Protein AF-A0A7S0AE35-F1 (afdb_monomer_lite)

Sequence (133 aa):
QIFFFRDITELLQQNEAQWRRWSDDNEPESCPVPDYEERIIMERTMGPFIRLALVRVLREDRTGIACAQFIDSQLGPRFTAPVTDTILDIYAESAARKPVLYLLSAGTDPTSMIDELAKKRKKFPTDKVSMGE

Foldseek 3Di:
DPPLCVCVVVQCVVPVVVQVVLLPDPCSLPDQHPPCNVVLVVPPPCSLVVSLVVCCVSPVVCNVVSVQVSCCVPVNNVVNDDDDDAPVNVVVPDDPPRDDDDDDDPPDDCVVVNCVVCVVVVNPDDDDDDPDD

Organism: NCBI:txid73915

Structure (mmCIF, N/CA/C/O backbone):
data_AF-A0A7S0AE35-F1
#
_entry.id   AF-A0A7S0AE35-F1
#
loop_
_atom_site.group_PDB
_atom_site.id
_atom_site.type_symbol
_atom_site.label_atom_id
_atom_site.label_alt_id
_atom_site.label_comp_id
_atom_site.label_asym_id
_atom_site.label_entity_id
_atom_site.label_seq_id
_atom_site.pdbx_PDB_ins_code
_atom_site.Cartn_x
_atom_site.Cartn_y
_atom_site.Cartn_z
_atom_site.occupancy
_atom_site.B_iso_or_equiv
_atom_site.auth_seq_id
_atom_site.auth_comp_id
_atom_site.auth_asym_id
_atom_site.auth_atom_id
_atom_site.pdbx_PDB_model_num
ATOM 1 N N . GLN A 1 1 ? -28.966 -1.677 6.210 1.00 51.56 1 GLN A N 1
ATOM 2 C CA . GLN A 1 1 ? -28.180 -1.176 7.359 1.00 51.56 1 GLN A CA 1
ATOM 3 C C . GLN A 1 1 ? -27.216 -2.286 7.753 1.00 51.56 1 GLN A C 1
ATOM 5 O O . GLN A 1 1 ? -27.663 -3.421 7.856 1.00 51.56 1 GLN A O 1
ATOM 10 N N . ILE A 1 2 ? -25.914 -2.016 7.868 1.00 68.69 2 ILE A N 1
ATOM 11 C CA . ILE A 1 2 ? -24.946 -3.043 8.280 1.00 68.69 2 ILE A CA 1
ATOM 12 C C . ILE A 1 2 ? -25.151 -3.268 9.782 1.00 68.69 2 ILE A C 1
ATOM 14 O O . ILE A 1 2 ? -24.837 -2.385 10.575 1.00 68.69 2 ILE A O 1
ATOM 18 N N . PHE A 1 3 ? -25.707 -4.421 10.171 1.00 84.00 3 PHE A N 1
ATOM 19 C CA . PHE A 1 3 ? -26.030 -4.727 11.575 1.00 84.00 3 PHE A CA 1
ATOM 20 C C . PHE A 1 3 ? -24.821 -4.649 12.510 1.00 84.00 3 PHE A C 1
ATOM 22 O O . PHE A 1 3 ? -24.993 -4.397 13.698 1.00 84.00 3 PHE A O 1
ATOM 29 N N . PHE A 1 4 ? -23.617 -4.824 11.964 1.00 89.56 4 PHE A N 1
ATOM 30 C CA . PHE A 1 4 ? -22.361 -4.780 12.700 1.00 89.56 4 PHE A CA 1
ATOM 31 C C . PHE A 1 4 ? -22.133 -3.455 13.449 1.00 89.56 4 PHE A C 1
ATOM 33 O O . PHE A 1 4 ? -21.631 -3.485 14.563 1.00 89.56 4 PHE A O 1
ATOM 40 N N . PHE A 1 5 ? -22.539 -2.314 12.875 1.00 91.62 5 PHE A N 1
ATOM 41 C CA . PHE A 1 5 ? -22.332 -0.979 13.462 1.00 91.62 5 PHE A CA 1
ATOM 42 C C . PHE A 1 5 ? -23.586 -0.399 14.130 1.00 91.62 5 PHE A C 1
ATOM 44 O O . PHE A 1 5 ? -23.669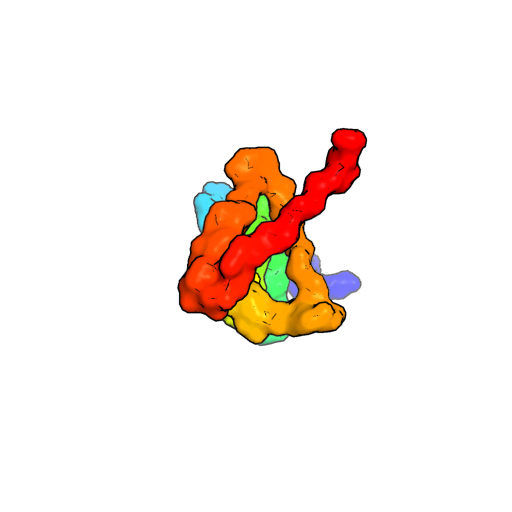 0.810 14.341 1.00 91.62 5 PHE A O 1
ATOM 51 N N . ARG A 1 6 ? -24.609 -1.219 14.407 1.00 92.75 6 ARG A N 1
ATOM 52 C CA . ARG A 1 6 ? -25.925 -0.725 14.861 1.00 92.75 6 ARG A CA 1
ATOM 53 C C . ARG A 1 6 ? -25.865 0.119 16.138 1.00 92.75 6 ARG A C 1
ATOM 55 O O . ARG A 1 6 ? -26.715 0.978 16.319 1.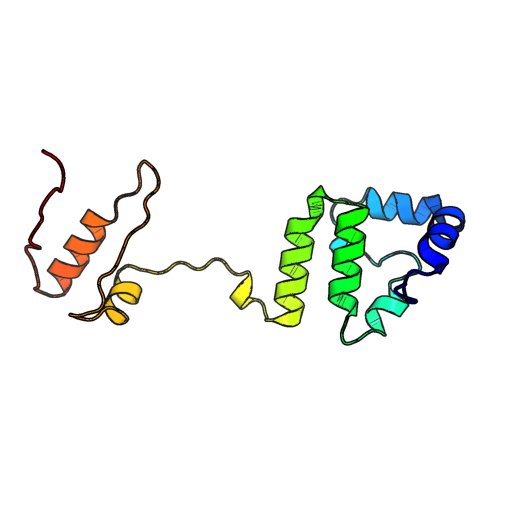00 92.75 6 ARG A O 1
ATOM 62 N N . ASP A 1 7 ? -24.896 -0.162 16.998 1.00 94.19 7 ASP A N 1
ATOM 63 C CA . ASP A 1 7 ? -24.706 0.396 18.335 1.00 94.19 7 ASP A CA 1
ATOM 64 C C . ASP A 1 7 ? -23.480 1.323 18.405 1.00 94.19 7 ASP A C 1
ATOM 66 O O . ASP A 1 7 ? -23.118 1.787 19.480 1.00 94.19 7 ASP A O 1
ATOM 70 N N . ILE A 1 8 ? -22.830 1.636 17.272 1.00 94.12 8 ILE A N 1
ATOM 71 C CA . ILE A 1 8 ? -21.582 2.421 17.269 1.00 94.12 8 ILE A CA 1
ATOM 72 C C . ILE A 1 8 ? -21.749 3.800 17.915 1.00 94.12 8 ILE A C 1
ATOM 74 O O . ILE A 1 8 ? -20.885 4.236 18.667 1.00 94.12 8 ILE A O 1
ATOM 78 N N . THR A 1 9 ? -22.871 4.476 17.666 1.00 94.19 9 THR A N 1
ATOM 79 C CA . THR A 1 9 ? -23.143 5.803 18.232 1.00 94.19 9 THR A CA 1
ATOM 80 C C . THR A 1 9 ? -23.351 5.747 19.741 1.00 94.19 9 THR A C 1
ATOM 82 O O . THR A 1 9 ? -22.937 6.661 20.444 1.00 94.19 9 THR A O 1
ATOM 85 N N . GLU A 1 10 ? -23.974 4.677 20.238 1.00 96.56 10 GLU A N 1
ATOM 86 C CA . GLU A 1 10 ? -24.217 4.462 21.668 1.00 96.56 10 GLU A CA 1
ATOM 87 C C . GLU A 1 10 ? -22.900 4.142 22.387 1.00 96.56 10 GLU A C 1
ATOM 89 O O . GLU A 1 10 ? -22.604 4.740 23.418 1.00 96.56 10 GLU A O 1
ATOM 94 N N . LEU A 1 11 ? -22.071 3.269 21.804 1.00 95.19 11 LEU A N 1
ATOM 95 C CA . LEU A 1 11 ? -20.757 2.900 22.340 1.00 95.19 11 LEU A CA 1
ATOM 96 C C . LEU A 1 11 ? -19.790 4.094 22.370 1.00 95.19 11 LEU A C 1
ATOM 98 O O . LEU A 1 11 ? -19.130 4.323 23.382 1.00 95.19 11 LEU A O 1
ATOM 102 N N . LEU A 1 12 ? -19.773 4.913 21.310 1.00 95.56 12 LEU A N 1
ATOM 103 C CA . LEU A 1 12 ? -18.990 6.154 21.262 1.00 95.56 12 LEU A CA 1
ATOM 104 C C . LEU A 1 12 ? -19.376 7.128 22.383 1.00 95.56 12 LEU A C 1
ATOM 106 O O . LEU A 1 12 ? -18.502 7.754 22.975 1.00 95.56 12 LEU A O 1
ATOM 110 N N . GLN A 1 13 ? -20.672 7.252 22.685 1.00 95.88 13 GLN A N 1
ATOM 111 C CA . GLN A 1 13 ? -21.161 8.122 23.759 1.00 95.88 13 GLN A CA 1
ATOM 112 C C . GLN A 1 13 ? -20.845 7.562 25.151 1.00 95.88 13 GLN A C 1
ATOM 114 O O . GLN A 1 13 ? -20.472 8.317 26.044 1.00 95.88 13 GLN A O 1
ATOM 119 N N . GLN A 1 14 ? -20.992 6.250 25.350 1.00 97.38 14 GLN A N 1
ATOM 120 C CA . GLN A 1 14 ? -20.746 5.608 26.646 1.00 97.38 14 GLN A CA 1
ATOM 121 C C . GLN A 1 14 ? -19.257 5.583 27.011 1.00 97.38 14 GLN A C 1
ATOM 123 O O . GLN A 1 14 ? -18.908 5.826 28.166 1.00 97.38 14 GLN A O 1
ATOM 128 N N . ASN A 1 15 ? -18.383 5.335 26.031 1.00 96.75 15 ASN A N 1
ATOM 129 C CA . ASN A 1 15 ? -16.944 5.155 26.228 1.00 96.75 15 ASN A CA 1
ATOM 130 C C . ASN A 1 15 ? -16.109 6.255 25.553 1.00 96.75 15 ASN A C 1
ATOM 132 O O . ASN A 1 15 ? -14.995 5.997 25.088 1.00 96.75 15 ASN A O 1
ATOM 136 N N . GLU A 1 16 ? -16.615 7.493 25.527 1.00 96.94 16 GLU A N 1
ATOM 137 C CA . GLU A 1 16 ? -16.018 8.632 24.806 1.00 96.94 16 GLU A CA 1
ATOM 138 C C . GLU A 1 16 ? -14.514 8.789 25.072 1.00 96.94 16 GLU A C 1
ATOM 140 O O . GLU A 1 16 ? -13.724 8.951 24.145 1.00 96.94 16 GLU A O 1
ATOM 145 N N . ALA A 1 17 ? -14.086 8.676 26.334 1.00 97.69 17 ALA A N 1
ATOM 146 C CA . ALA A 1 17 ? -12.682 8.833 26.709 1.00 97.69 17 ALA A CA 1
ATOM 147 C C . ALA A 1 17 ? -11.758 7.785 26.057 1.00 97.69 17 ALA A C 1
ATOM 149 O O . ALA A 1 17 ? -10.625 8.108 25.696 1.00 97.69 17 ALA A O 1
ATOM 150 N N . GLN A 1 18 ? -12.222 6.541 25.892 1.00 97.75 18 GLN A N 1
ATOM 151 C CA . GLN A 1 18 ? -11.437 5.478 25.256 1.00 97.75 18 GLN A CA 1
ATOM 152 C C . GLN A 1 18 ? -11.364 5.679 23.745 1.00 97.75 18 GLN A C 1
ATOM 154 O O . GLN A 1 18 ? -10.282 5.590 23.167 1.00 97.75 18 GLN A O 1
ATOM 159 N N . TRP A 1 19 ? -12.496 6.005 23.121 1.00 97.62 19 TRP A N 1
ATOM 160 C CA . TRP A 1 19 ? -12.570 6.294 21.691 1.00 97.62 19 TRP A CA 1
ATOM 161 C C . TRP A 1 19 ? -11.752 7.513 21.298 1.00 97.62 19 TRP A C 1
ATOM 163 O O . TRP A 1 19 ? -11.041 7.461 20.300 1.00 97.62 19 TRP A O 1
ATOM 173 N N . ARG A 1 20 ? -11.785 8.569 22.114 1.00 97.00 20 ARG A N 1
ATOM 174 C CA . ARG A 1 20 ? -10.962 9.759 21.915 1.00 97.00 20 ARG A CA 1
ATOM 175 C C . ARG A 1 20 ? -9.480 9.451 22.062 1.00 97.00 20 ARG A C 1
ATOM 177 O O . ARG A 1 20 ? -8.683 9.868 21.236 1.00 97.00 20 ARG A O 1
ATOM 184 N N . ARG A 1 21 ? -9.102 8.673 23.081 1.00 97.94 21 ARG A N 1
ATOM 185 C CA . ARG A 1 21 ? -7.714 8.224 23.237 1.00 97.94 21 ARG A CA 1
ATOM 186 C C . ARG A 1 21 ? -7.248 7.416 22.029 1.00 97.94 21 ARG A C 1
ATOM 188 O O . ARG A 1 21 ? -6.123 7.608 21.595 1.00 97.94 21 ARG A O 1
ATOM 195 N N . TRP A 1 22 ? -8.092 6.524 21.515 1.00 98.06 22 TRP A N 1
ATOM 196 C CA . TRP A 1 22 ? -7.780 5.759 20.314 1.00 98.06 22 TRP A CA 1
ATOM 197 C C . TRP A 1 22 ? -7.658 6.682 19.097 1.00 98.06 22 TRP A C 1
ATOM 199 O O . TRP A 1 22 ? -6.639 6.640 18.429 1.00 98.06 22 TRP A O 1
ATOM 209 N N . SER A 1 23 ? -8.615 7.581 18.844 1.00 96.19 23 SER A N 1
ATOM 210 C CA . SER A 1 23 ? -8.548 8.503 17.697 1.00 96.19 23 SER A CA 1
ATOM 211 C C . SER A 1 23 ? -7.388 9.495 17.771 1.00 96.19 23 SER A C 1
ATOM 213 O O . SER A 1 23 ? -6.923 9.961 16.736 1.00 96.19 23 SER A O 1
ATOM 215 N N . ASP A 1 24 ? -6.940 9.849 18.974 1.00 96.75 24 ASP A N 1
ATOM 216 C CA . ASP A 1 24 ? -5.821 10.766 19.200 1.00 96.75 24 ASP A CA 1
ATOM 217 C C . ASP A 1 24 ? -4.461 10.043 19.229 1.00 96.75 24 ASP A C 1
ATOM 219 O O . ASP A 1 24 ? -3.426 10.706 19.318 1.00 96.75 24 ASP A O 1
ATOM 223 N N . ASP A 1 25 ? -4.439 8.707 19.146 1.00 98.06 25 ASP A N 1
ATOM 224 C CA . ASP A 1 25 ? -3.199 7.938 19.048 1.00 98.06 25 ASP A CA 1
ATOM 225 C C . ASP A 1 25 ? -2.458 8.255 17.734 1.00 98.06 25 ASP A C 1
ATOM 227 O O . ASP A 1 25 ? -3.046 8.684 16.736 1.00 98.06 25 ASP A O 1
ATOM 231 N N . ASN A 1 26 ? -1.142 8.048 17.728 1.00 97.25 26 ASN A N 1
ATOM 232 C CA . ASN A 1 26 ? -0.320 8.253 16.538 1.00 97.25 26 ASN A CA 1
ATOM 233 C C . ASN A 1 26 ? -0.496 7.122 15.515 1.00 97.25 26 ASN A C 1
ATOM 235 O O . ASN A 1 26 ? -0.307 7.355 14.320 1.00 97.25 26 ASN A O 1
ATOM 239 N N . GLU A 1 27 ? -0.828 5.910 15.975 1.00 97.31 27 GLU A N 1
ATOM 240 C CA . GLU A 1 27 ? -0.956 4.702 15.149 1.00 97.31 27 GLU A CA 1
ATOM 241 C C . GLU A 1 27 ? -2.243 3.907 15.467 1.00 97.31 27 GLU A C 1
ATOM 243 O O . GLU A 1 27 ? -2.187 2.698 15.725 1.00 97.31 27 GLU A O 1
ATOM 248 N N . PRO A 1 28 ? -3.431 4.544 15.437 1.00 97.25 28 PRO A N 1
ATOM 249 C CA . PRO A 1 28 ? -4.693 3.926 15.847 1.00 97.25 28 PRO A CA 1
ATOM 250 C C . PRO A 1 28 ? -5.058 2.684 15.042 1.00 97.25 28 PRO A C 1
ATOM 252 O O . PRO A 1 28 ? -5.690 1.767 15.567 1.00 97.25 28 PRO A O 1
ATOM 255 N N . GLU A 1 29 ? -4.643 2.616 13.775 1.00 96.50 29 GLU A N 1
ATOM 256 C CA . GLU A 1 29 ? -4.854 1.444 12.927 1.00 96.50 29 GLU A CA 1
ATOM 257 C C . GLU A 1 29 ? -4.218 0.168 13.505 1.00 96.50 29 GLU A C 1
ATOM 259 O O . GLU A 1 29 ? -4.759 -0.927 13.322 1.00 96.50 29 GLU A O 1
ATOM 264 N N . SER A 1 30 ? -3.139 0.331 14.277 1.00 96.12 30 SER A N 1
ATOM 265 C CA . SER A 1 30 ? -2.391 -0.738 14.945 1.00 96.12 30 SER A CA 1
ATOM 266 C C . SER A 1 30 ? -2.838 -0.968 16.395 1.00 96.12 30 SER A C 1
ATOM 268 O O . SER A 1 30 ? -2.413 -1.936 17.028 1.00 96.12 30 SER A O 1
ATOM 270 N N . CYS A 1 31 ? -3.704 -0.110 16.937 1.00 97.06 31 CYS A N 1
ATOM 271 C CA . CYS A 1 31 ? -4.254 -0.254 18.279 1.00 97.06 31 CYS A CA 1
ATOM 272 C C . CYS A 1 31 ? -5.541 -1.101 18.278 1.00 97.06 31 CYS A C 1
ATOM 274 O O . CYS A 1 31 ? -6.296 -1.094 17.298 1.00 97.06 31 CYS A O 1
ATOM 276 N N . PRO A 1 32 ? -5.853 -1.795 19.388 1.00 97.31 32 PRO A N 1
ATOM 277 C CA . PRO A 1 32 ? -7.161 -2.409 19.575 1.00 97.31 32 PRO A CA 1
ATOM 278 C C . PRO A 1 32 ? -8.282 -1.371 19.454 1.00 97.31 32 PRO A C 1
ATOM 280 O O . PRO A 1 32 ? -8.226 -0.329 20.109 1.00 97.31 32 PRO A O 1
ATOM 283 N N . VAL A 1 33 ? -9.292 -1.650 18.632 1.00 96.94 33 VAL A N 1
ATOM 284 C CA . VAL A 1 33 ? -10.440 -0.756 18.454 1.00 96.94 33 VAL A CA 1
ATOM 285 C C . VAL A 1 33 ? -11.340 -0.858 19.692 1.00 96.94 33 VAL A C 1
ATOM 287 O O . VAL A 1 33 ? -11.828 -1.957 19.983 1.00 96.94 33 VAL A O 1
ATOM 290 N N . PRO A 1 34 ? -11.606 0.247 20.415 1.00 97.19 34 PRO A N 1
ATOM 291 C CA . PRO A 1 34 ? -12.475 0.224 21.589 1.00 97.19 34 PRO A CA 1
ATOM 292 C C . PRO A 1 34 ? -13.840 -0.388 21.254 1.00 97.19 34 PRO A C 1
ATOM 294 O O . PRO A 1 34 ? -14.382 -0.138 20.181 1.00 97.19 34 PRO A O 1
ATOM 297 N N . ASP A 1 35 ? -14.372 -1.238 22.134 1.00 96.06 35 ASP A N 1
ATOM 298 C CA . ASP A 1 35 ? -15.679 -1.918 22.015 1.00 96.06 35 ASP A CA 1
ATOM 299 C C . ASP A 1 35 ? -15.892 -2.846 20.795 1.00 96.06 35 ASP A C 1
ATOM 301 O O . ASP A 1 35 ? -16.846 -3.629 20.762 1.00 96.06 35 ASP A O 1
ATOM 305 N N . TYR A 1 36 ? -15.011 -2.792 19.795 1.00 95.69 36 TYR A N 1
ATOM 306 C CA . TYR A 1 36 ? -15.167 -3.467 18.508 1.00 95.69 36 TYR A CA 1
ATOM 307 C C . TYR A 1 36 ? -14.072 -4.483 18.205 1.00 95.69 36 TYR A C 1
ATOM 309 O O . TYR A 1 36 ? -14.286 -5.313 17.324 1.00 95.69 36 TYR A O 1
ATOM 317 N N . GLU A 1 37 ? -12.941 -4.471 18.918 1.00 96.25 37 GLU A N 1
ATOM 318 C CA . GLU A 1 37 ? -11.802 -5.349 18.625 1.00 96.25 37 GLU A CA 1
ATOM 319 C C . GLU A 1 37 ? -12.202 -6.825 18.533 1.00 96.25 37 GLU A C 1
ATOM 321 O O . GLU A 1 37 ? -11.952 -7.487 17.528 1.00 96.25 37 GLU A O 1
ATOM 326 N N . GLU A 1 38 ? -12.895 -7.336 19.549 1.00 95.56 38 GLU A N 1
ATOM 327 C CA . GLU A 1 38 ? -13.326 -8.734 19.572 1.00 95.56 38 GLU A CA 1
ATOM 328 C C . GLU A 1 38 ? -14.294 -9.049 18.424 1.00 95.56 38 GLU A C 1
ATOM 330 O O . GLU A 1 38 ? -14.150 -10.073 17.756 1.00 95.56 38 GLU A O 1
ATOM 335 N N . ARG A 1 39 ? -15.242 -8.143 18.134 1.00 94.56 39 ARG A N 1
ATOM 336 C CA . ARG A 1 39 ? -16.208 -8.294 17.029 1.00 94.56 39 ARG A CA 1
ATOM 337 C C . ARG A 1 39 ? -15.498 -8.328 15.674 1.00 94.56 39 ARG A C 1
ATOM 339 O O . ARG A 1 39 ? -15.876 -9.107 14.803 1.00 94.56 39 ARG A O 1
ATOM 346 N N . ILE A 1 40 ? -14.465 -7.501 15.512 1.00 95.06 40 ILE A N 1
ATOM 347 C CA . ILE A 1 40 ? -13.617 -7.438 14.318 1.00 95.06 40 ILE A CA 1
ATOM 348 C C . ILE A 1 40 ? -12.837 -8.744 14.145 1.00 95.06 40 ILE A C 1
ATOM 350 O O . ILE A 1 40 ? -12.834 -9.297 13.050 1.00 95.06 40 ILE A O 1
ATOM 354 N N . ILE A 1 41 ? -12.212 -9.261 15.207 1.00 94.50 41 ILE A N 1
ATOM 355 C CA . ILE A 1 41 ? -11.437 -10.513 15.162 1.00 94.50 41 ILE A CA 1
ATOM 356 C C . ILE A 1 41 ? -12.340 -11.718 14.854 1.00 94.50 41 ILE A C 1
ATOM 358 O O . ILE A 1 41 ? -11.943 -12.624 14.117 1.00 94.50 41 ILE A O 1
ATOM 362 N N . MET A 1 42 ? -13.555 -11.747 15.409 1.00 94.75 42 MET A N 1
ATOM 363 C CA . MET A 1 42 ? -14.518 -12.823 15.153 1.00 94.75 42 MET A CA 1
ATOM 364 C C . MET A 1 42 ? -15.042 -12.811 13.710 1.00 94.75 42 MET A C 1
ATOM 366 O O . MET A 1 42 ? -15.346 -13.875 13.162 1.00 94.75 42 MET A O 1
ATOM 370 N N . GLU A 1 43 ? -15.109 -11.640 13.073 1.00 92.81 43 GLU A N 1
ATOM 371 C CA . GLU A 1 43 ? -15.518 -11.491 11.677 1.00 92.81 43 GLU A CA 1
ATOM 372 C C . GLU A 1 43 ? -14.360 -11.812 10.721 1.00 92.81 43 GLU A C 1
ATOM 374 O O . GLU A 1 43 ? -13.634 -10.945 10.236 1.00 92.81 43 GLU A O 1
ATOM 379 N N . ARG A 1 44 ? -14.188 -13.103 10.427 1.00 87.56 44 ARG A N 1
ATOM 380 C CA . ARG A 1 44 ? -13.046 -13.610 9.648 1.00 87.56 44 ARG A CA 1
ATOM 381 C C . ARG A 1 44 ? -12.963 -13.081 8.219 1.00 87.56 44 ARG A C 1
ATOM 383 O O . ARG A 1 44 ? -11.873 -13.069 7.656 1.00 87.56 44 ARG A O 1
ATOM 390 N N . THR A 1 45 ? -14.091 -12.704 7.620 1.00 89.44 45 THR A N 1
ATOM 391 C CA . THR A 1 45 ? -14.128 -12.291 6.210 1.00 89.44 45 THR A CA 1
ATOM 392 C C . THR A 1 45 ? -13.985 -10.783 6.096 1.00 89.44 45 THR A C 1
ATOM 394 O O . THR A 1 45 ? -13.210 -10.286 5.285 1.00 89.44 45 THR A O 1
ATOM 397 N N . MET A 1 46 ? -14.747 -10.042 6.904 1.00 93.31 46 MET A N 1
ATOM 398 C CA . MET A 1 46 ? -14.842 -8.586 6.785 1.00 93.31 46 MET A CA 1
ATOM 399 C C . MET A 1 46 ? -14.072 -7.812 7.857 1.00 93.31 46 MET A C 1
ATOM 401 O O . MET A 1 46 ? -13.953 -6.598 7.723 1.00 93.31 46 MET A O 1
ATOM 405 N N . GLY A 1 47 ? -13.528 -8.460 8.888 1.00 94.25 47 GLY A N 1
ATOM 406 C CA . GLY A 1 47 ? -12.876 -7.807 10.027 1.00 94.25 47 GLY A CA 1
ATOM 407 C C . GLY A 1 47 ? -11.813 -6.778 9.624 1.00 94.25 47 GLY A C 1
ATOM 408 O O . GLY A 1 47 ? -11.931 -5.610 10.003 1.00 94.25 47 GLY A O 1
ATOM 409 N N . PRO A 1 48 ? -10.825 -7.139 8.784 1.00 94.75 48 PRO A N 1
ATOM 410 C CA . PRO A 1 48 ? -9.818 -6.189 8.310 1.00 94.75 48 PRO A CA 1
ATOM 411 C C . PRO A 1 48 ? -10.413 -4.988 7.556 1.00 94.75 48 PRO A C 1
ATOM 413 O O . PRO A 1 48 ? -9.972 -3.855 7.741 1.00 94.75 48 PRO A O 1
ATOM 416 N N . PHE A 1 49 ? -11.458 -5.207 6.752 1.00 95.69 49 PHE A N 1
ATOM 417 C CA . PHE A 1 49 ? -12.152 -4.131 6.039 1.00 95.69 49 PHE A CA 1
ATOM 418 C C . PHE A 1 49 ? -12.953 -3.226 6.989 1.00 95.69 49 PHE A C 1
ATOM 420 O O . PHE A 1 49 ? -12.978 -2.008 6.825 1.00 95.69 49 PHE A O 1
ATOM 427 N N . ILE A 1 50 ? -13.585 -3.809 8.007 1.00 95.50 50 ILE A N 1
ATOM 428 C CA . ILE A 1 50 ? -14.317 -3.094 9.057 1.00 95.50 50 ILE A CA 1
ATOM 429 C C . ILE A 1 50 ? -13.367 -2.187 9.845 1.00 95.50 50 ILE A C 1
ATOM 431 O O . ILE A 1 50 ? -13.686 -1.016 10.050 1.00 95.50 50 ILE A O 1
ATOM 435 N N . ARG A 1 51 ? -12.184 -2.686 10.232 1.00 96.00 51 ARG A N 1
ATOM 436 C CA . ARG A 1 51 ? -11.138 -1.871 10.869 1.00 96.00 51 ARG A CA 1
ATOM 437 C C . ARG A 1 51 ? -10.745 -0.690 9.982 1.00 96.00 51 ARG A C 1
ATOM 439 O O . ARG A 1 51 ? -10.746 0.444 10.453 1.00 96.00 51 ARG A O 1
ATOM 446 N N . LEU A 1 52 ? -10.472 -0.938 8.698 1.00 97.31 52 LEU A N 1
ATOM 447 C CA . LEU A 1 52 ? -10.163 0.120 7.730 1.00 97.31 52 LEU A CA 1
ATOM 448 C C . LEU A 1 52 ? -11.281 1.174 7.660 1.00 97.31 52 LEU A C 1
ATOM 450 O O . LEU A 1 52 ? -10.999 2.371 7.665 1.00 97.31 52 LEU A O 1
ATOM 454 N N . ALA A 1 53 ? -12.546 0.751 7.621 1.00 96.38 53 ALA A N 1
ATOM 455 C CA . ALA A 1 53 ? -13.680 1.669 7.585 1.00 96.38 53 ALA A CA 1
ATOM 456 C C . ALA A 1 53 ? -13.748 2.562 8.837 1.00 96.38 53 ALA A C 1
ATOM 458 O O . ALA A 1 53 ? -14.023 3.755 8.712 1.00 96.38 53 ALA A O 1
ATOM 459 N N . LEU A 1 54 ? -13.456 2.013 10.021 1.00 96.25 54 LEU A N 1
ATOM 460 C CA . LEU A 1 54 ? -13.422 2.778 11.271 1.00 96.25 54 LEU A CA 1
ATOM 461 C C . LEU A 1 54 ? -12.282 3.799 11.293 1.00 96.25 54 LEU A C 1
ATOM 463 O O . LEU A 1 54 ? -12.529 4.967 11.591 1.00 96.25 54 LEU A O 1
ATOM 467 N N . VAL A 1 55 ? -11.064 3.394 10.912 1.00 97.81 55 VAL A N 1
ATOM 468 C CA . VAL A 1 55 ? -9.921 4.318 10.796 1.00 97.81 55 VAL A CA 1
ATOM 469 C C . VAL A 1 55 ? -10.240 5.433 9.804 1.00 97.81 55 VAL A C 1
ATOM 471 O O . VAL A 1 55 ? -10.052 6.599 10.122 1.00 97.81 55 VAL A O 1
ATOM 474 N N . ARG A 1 56 ? -10.813 5.110 8.640 1.00 97.50 56 ARG A N 1
ATOM 475 C CA . ARG A 1 56 ? -11.160 6.110 7.620 1.00 97.50 56 ARG A CA 1
ATOM 476 C C . ARG A 1 56 ? -12.127 7.184 8.126 1.00 97.50 56 ARG A C 1
ATOM 478 O O . ARG A 1 56 ? -12.029 8.327 7.694 1.00 97.50 56 ARG A O 1
ATOM 485 N N . VAL A 1 57 ? -13.077 6.822 8.990 1.00 95.75 57 VAL A N 1
ATOM 486 C CA . VAL A 1 57 ? -14.094 7.758 9.501 1.00 95.75 57 VAL A CA 1
ATOM 487 C C . VAL A 1 57 ? -13.579 8.581 10.681 1.00 95.75 57 VAL A C 1
ATOM 489 O O . VAL A 1 57 ? -13.930 9.751 10.796 1.00 95.75 57 VAL A O 1
ATOM 492 N N . LEU A 1 58 ? -12.770 7.988 11.561 1.00 95.56 58 LEU A N 1
ATOM 493 C CA . LEU A 1 58 ? -12.346 8.620 12.817 1.00 95.56 58 LEU A CA 1
ATOM 494 C C . LEU A 1 58 ? -10.929 9.215 12.764 1.00 95.56 58 LEU A C 1
ATOM 496 O O . LEU A 1 58 ? -10.585 10.041 13.606 1.00 95.56 58 LEU A O 1
ATOM 500 N N . ARG A 1 59 ? -10.108 8.800 11.795 1.00 96.25 59 ARG A N 1
ATOM 501 C CA . ARG A 1 59 ? -8.698 9.180 11.642 1.00 96.25 59 ARG A CA 1
ATOM 502 C C . ARG A 1 59 ? -8.274 9.160 10.166 1.00 96.25 59 ARG A C 1
ATOM 504 O O . ARG A 1 59 ? -7.477 8.331 9.721 1.00 96.25 59 ARG A O 1
ATOM 511 N N . GLU A 1 60 ? -8.841 10.076 9.386 1.00 96.69 60 GLU A N 1
ATOM 512 C CA . GLU A 1 60 ? -8.694 10.104 7.925 1.00 96.69 60 GLU A CA 1
ATOM 513 C C . GLU A 1 60 ? -7.227 10.154 7.452 1.00 96.69 60 GLU A C 1
ATOM 515 O O . GLU A 1 60 ? -6.872 9.485 6.478 1.00 96.69 60 GLU A O 1
ATOM 520 N N . ASP A 1 61 ? -6.350 10.857 8.171 1.00 97.62 61 ASP A N 1
ATOM 521 C CA . ASP A 1 61 ? -4.915 10.976 7.880 1.00 97.62 61 ASP A CA 1
ATOM 522 C C . ASP A 1 61 ? -4.162 9.636 7.927 1.00 97.62 61 ASP A C 1
ATOM 524 O O . ASP A 1 61 ? -3.147 9.474 7.248 1.00 97.62 61 ASP A O 1
ATOM 528 N N . ARG A 1 62 ? -4.676 8.642 8.663 1.00 97.81 62 ARG A N 1
ATOM 529 C CA . ARG A 1 62 ? -4.096 7.289 8.748 1.00 97.81 62 ARG A CA 1
ATOM 530 C C . ARG A 1 62 ? -4.682 6.311 7.729 1.00 97.81 62 ARG A C 1
ATOM 532 O O . ARG A 1 62 ? -4.206 5.180 7.621 1.00 97.81 62 ARG A O 1
ATOM 539 N N . THR A 1 63 ? -5.660 6.734 6.921 1.00 97.19 63 THR A N 1
ATOM 540 C CA . THR A 1 63 ? -6.351 5.861 5.952 1.00 97.19 63 THR A CA 1
ATOM 541 C C . THR A 1 63 ? -5.388 5.188 4.978 1.00 97.19 63 THR A C 1
ATOM 543 O O . THR A 1 63 ? -5.556 4.012 4.677 1.00 97.19 63 THR A O 1
ATOM 546 N N . GLY A 1 64 ? -4.361 5.895 4.492 1.00 97.12 64 GLY A N 1
ATOM 547 C CA . GLY A 1 64 ? -3.385 5.318 3.559 1.00 97.12 64 GLY A CA 1
ATOM 548 C C . GLY A 1 64 ? -2.631 4.122 4.151 1.00 97.12 64 GLY A C 1
ATOM 549 O O . GLY A 1 64 ? -2.486 3.093 3.492 1.00 97.12 64 GLY A O 1
ATOM 550 N N . ILE A 1 65 ? -2.224 4.230 5.418 1.00 97.06 65 ILE A N 1
ATOM 551 C CA . ILE A 1 65 ? -1.517 3.166 6.144 1.00 97.06 65 ILE A CA 1
ATOM 552 C C . ILE A 1 65 ? -2.474 2.011 6.449 1.00 97.06 65 ILE A C 1
ATOM 554 O O . ILE A 1 65 ? -2.145 0.859 6.176 1.00 97.06 65 ILE A O 1
ATOM 558 N N . ALA A 1 66 ? -3.690 2.305 6.917 1.00 97.69 66 ALA A N 1
ATOM 559 C CA . ALA A 1 66 ? -4.710 1.284 7.155 1.00 97.69 66 ALA A CA 1
ATOM 560 C C . ALA A 1 66 ? -5.093 0.526 5.867 1.00 97.69 66 ALA A C 1
ATOM 562 O O . ALA A 1 66 ? -5.311 -0.685 5.899 1.00 97.69 66 ALA A O 1
ATOM 563 N N . CYS A 1 67 ? -5.137 1.210 4.718 1.00 97.62 67 CYS A N 1
ATOM 564 C CA . CYS A 1 67 ? -5.336 0.584 3.411 1.00 97.62 67 CYS A CA 1
ATOM 565 C C . CYS A 1 67 ? -4.199 -0.386 3.076 1.00 97.62 67 CYS A C 1
ATOM 567 O O . CYS A 1 67 ? -4.473 -1.501 2.638 1.00 97.62 67 CYS A O 1
ATOM 569 N N . ALA A 1 68 ? -2.941 0.013 3.294 1.00 96.81 68 ALA A N 1
ATOM 570 C CA . ALA A 1 68 ? -1.795 -0.866 3.081 1.00 96.81 68 ALA A CA 1
ATOM 571 C C . ALA A 1 68 ? -1.866 -2.103 3.994 1.00 96.81 68 ALA A C 1
ATOM 573 O O . ALA A 1 68 ? -1.801 -3.222 3.498 1.00 96.81 68 ALA A O 1
ATOM 574 N N . GLN A 1 69 ? -2.133 -1.928 5.293 1.00 96.06 69 GLN A N 1
ATOM 575 C CA . GLN A 1 69 ? -2.310 -3.045 6.234 1.00 96.06 69 GLN A CA 1
ATOM 576 C C . GLN A 1 69 ? -3.447 -3.992 5.820 1.00 96.06 69 GLN A C 1
ATOM 578 O O . GLN A 1 69 ? -3.316 -5.216 5.904 1.00 96.06 69 GLN A O 1
ATOM 583 N N . PHE A 1 70 ? -4.565 -3.443 5.339 1.00 96.88 70 PHE A N 1
ATOM 584 C CA . PHE A 1 70 ? -5.660 -4.238 4.796 1.00 96.88 70 PHE A CA 1
ATOM 585 C C . PHE A 1 70 ? -5.205 -5.062 3.584 1.00 96.88 70 PHE A C 1
ATOM 587 O O . PHE A 1 70 ? -5.400 -6.279 3.578 1.00 96.88 70 PHE A O 1
ATOM 594 N N . ILE A 1 71 ? -4.563 -4.432 2.595 1.00 97.06 71 ILE A N 1
ATOM 595 C CA . ILE A 1 71 ? -4.044 -5.112 1.398 1.00 97.06 71 ILE A CA 1
ATOM 596 C C . ILE A 1 71 ? -3.046 -6.205 1.795 1.00 97.06 71 ILE A C 1
ATOM 598 O O . ILE A 1 71 ? -3.153 -7.327 1.299 1.00 97.06 71 ILE A O 1
ATOM 602 N N . ASP A 1 72 ? -2.144 -5.924 2.733 1.00 95.38 72 ASP A N 1
ATOM 603 C CA . ASP A 1 72 ? -1.184 -6.898 3.252 1.00 95.38 72 ASP A CA 1
ATOM 604 C C . ASP A 1 72 ? -1.865 -8.101 3.885 1.00 95.38 72 ASP A C 1
ATOM 606 O O . ASP A 1 72 ? -1.486 -9.238 3.612 1.00 95.38 72 ASP A O 1
ATOM 610 N N . SER A 1 73 ? -2.902 -7.872 4.690 1.00 93.19 73 SER A N 1
ATOM 611 C CA . SER A 1 73 ? -3.642 -8.959 5.332 1.00 93.19 73 SER A CA 1
ATOM 612 C C . SER A 1 73 ? -4.408 -9.842 4.337 1.00 93.19 73 SER A C 1
ATOM 614 O O . SER A 1 73 ? -4.573 -11.033 4.589 1.00 93.19 73 SER A O 1
ATOM 616 N N . GLN A 1 74 ? -4.892 -9.272 3.225 1.00 94.81 74 GLN A N 1
ATOM 617 C CA . GLN A 1 74 ? -5.772 -9.970 2.280 1.00 94.81 74 GLN A CA 1
ATOM 618 C C . GLN A 1 74 ? -5.021 -10.588 1.100 1.00 94.81 74 GLN A C 1
ATOM 620 O O . GLN A 1 74 ? -5.337 -11.695 0.669 1.00 94.81 74 GLN A O 1
ATOM 625 N N . LEU A 1 75 ? -4.054 -9.860 0.545 1.00 95.88 75 LEU A N 1
ATOM 626 C CA . LEU A 1 75 ? -3.330 -10.230 -0.671 1.00 95.88 75 LEU A CA 1
ATOM 627 C C . LEU A 1 75 ? -1.865 -10.589 -0.385 1.00 95.88 75 LEU A C 1
ATOM 629 O O . LEU A 1 75 ? -1.240 -11.309 -1.170 1.00 95.88 75 LEU A O 1
ATOM 633 N N . GLY A 1 76 ? -1.326 -10.135 0.745 1.00 95.00 76 GLY A N 1
ATOM 634 C CA . GLY A 1 76 ? 0.038 -10.398 1.186 1.00 95.00 76 GLY A CA 1
ATOM 635 C C . GLY A 1 76 ? 1.012 -9.240 0.918 1.00 95.00 76 GLY A C 1
ATOM 636 O O . GLY A 1 76 ? 0.763 -8.411 0.039 1.00 95.00 76 GLY A O 1
ATOM 637 N N . PRO A 1 77 ? 2.184 -9.239 1.587 1.00 93.44 77 PRO A N 1
ATOM 638 C CA . PRO A 1 77 ? 3.132 -8.114 1.601 1.00 93.44 77 PRO A CA 1
ATOM 639 C C . PRO A 1 77 ? 3.659 -7.687 0.228 1.00 93.44 77 PRO A C 1
ATOM 641 O O . PRO A 1 77 ? 4.070 -6.550 0.022 1.00 93.44 77 PRO A O 1
ATOM 644 N N . ARG A 1 78 ? 3.650 -8.598 -0.752 1.00 93.75 78 ARG A N 1
ATOM 645 C CA . ARG A 1 78 ? 4.116 -8.309 -2.118 1.00 93.75 78 ARG A CA 1
ATOM 646 C C . ARG A 1 78 ? 3.288 -7.235 -2.834 1.00 93.75 78 ARG A C 1
ATOM 648 O O . ARG A 1 78 ? 3.742 -6.726 -3.848 1.00 93.75 78 ARG A O 1
ATOM 655 N N . PHE A 1 79 ? 2.071 -6.955 -2.361 1.00 94.19 79 PHE A N 1
ATOM 656 C CA . PHE A 1 79 ? 1.156 -5.995 -2.984 1.00 94.19 79 PHE A CA 1
ATOM 657 C C . PHE A 1 79 ? 1.234 -4.587 -2.384 1.00 94.19 79 PHE A C 1
ATOM 659 O O . PHE A 1 79 ? 0.607 -3.673 -2.915 1.00 94.19 79 PHE A O 1
ATOM 666 N N . THR A 1 80 ? 2.003 -4.400 -1.312 1.00 94.50 80 THR A N 1
ATOM 667 C CA . THR A 1 80 ? 2.314 -3.081 -0.734 1.00 94.50 80 THR A CA 1
ATOM 668 C C . THR A 1 80 ? 3.807 -2.773 -0.759 1.00 94.50 80 THR A C 1
ATOM 670 O O . THR A 1 80 ? 4.195 -1.610 -0.646 1.00 94.50 80 THR A O 1
ATOM 673 N N . ALA A 1 81 ? 4.651 -3.796 -0.929 1.00 90.44 81 ALA A N 1
ATOM 674 C CA . ALA A 1 81 ? 6.082 -3.625 -1.078 1.00 90.44 81 ALA A CA 1
ATOM 675 C C . ALA A 1 81 ? 6.408 -2.747 -2.303 1.00 90.44 81 ALA A C 1
ATOM 677 O O . ALA A 1 81 ? 5.793 -2.906 -3.362 1.00 90.44 81 ALA A O 1
ATOM 678 N N . PRO A 1 82 ? 7.397 -1.844 -2.194 1.00 88.38 82 PRO A N 1
ATOM 679 C CA . PRO A 1 82 ? 7.862 -1.081 -3.340 1.00 88.38 82 PRO A CA 1
ATOM 680 C C . PRO A 1 82 ? 8.448 -2.028 -4.395 1.00 88.38 82 PRO A C 1
ATOM 682 O O . PRO A 1 82 ? 9.252 -2.907 -4.077 1.00 88.38 82 PRO A O 1
ATOM 685 N N . VAL A 1 83 ? 8.056 -1.833 -5.654 1.00 85.69 83 VAL A N 1
ATOM 686 C CA . VAL A 1 83 ? 8.585 -2.580 -6.801 1.00 85.69 83 VAL A CA 1
ATOM 687 C C . VAL A 1 83 ? 9.628 -1.722 -7.507 1.00 85.69 83 VAL A C 1
ATOM 689 O O . VAL A 1 83 ? 9.375 -0.558 -7.814 1.00 85.69 83 VAL A O 1
ATOM 692 N N . THR A 1 84 ? 10.795 -2.308 -7.771 1.00 83.12 84 THR A N 1
ATOM 693 C CA . THR A 1 84 ? 11.871 -1.674 -8.540 1.00 83.12 84 THR A CA 1
ATOM 694 C C . THR A 1 84 ? 12.180 -2.552 -9.743 1.00 83.12 84 THR A C 1
ATOM 696 O O . THR A 1 84 ? 12.996 -3.467 -9.645 1.00 83.12 84 THR A O 1
ATOM 699 N N . ASP A 1 85 ? 11.532 -2.276 -10.871 1.00 85.88 85 ASP A N 1
ATOM 700 C CA . ASP A 1 85 ? 11.820 -2.978 -12.121 1.00 85.88 85 ASP A CA 1
ATOM 701 C C . ASP A 1 85 ? 13.102 -2.432 -12.750 1.00 85.88 85 ASP A C 1
ATOM 703 O O . ASP A 1 85 ? 13.268 -1.221 -12.934 1.00 85.88 85 ASP A O 1
ATOM 707 N N . THR A 1 86 ? 14.031 -3.320 -13.105 1.00 91.62 86 THR A N 1
ATOM 708 C CA . THR A 1 86 ? 15.243 -2.915 -13.820 1.00 91.62 86 THR A CA 1
ATOM 709 C C . THR A 1 86 ? 15.018 -2.931 -15.332 1.00 91.62 86 THR A C 1
ATOM 711 O O . THR A 1 86 ? 14.176 -3.655 -15.860 1.00 91.62 86 THR A O 1
ATOM 714 N N . ILE A 1 87 ? 15.840 -2.187 -16.084 1.00 93.19 87 ILE A N 1
ATOM 715 C CA . ILE A 1 87 ? 15.821 -2.236 -17.561 1.00 93.19 87 ILE A CA 1
ATOM 716 C C . ILE A 1 87 ? 16.073 -3.663 -18.082 1.00 93.19 87 ILE A C 1
ATOM 718 O O . ILE A 1 87 ? 15.598 -4.024 -19.158 1.00 93.19 87 ILE A O 1
ATOM 722 N N . LEU A 1 88 ? 16.801 -4.492 -17.325 1.00 92.75 88 LEU A N 1
ATOM 723 C CA . LEU A 1 88 ? 17.024 -5.892 -17.675 1.00 92.75 88 LEU A CA 1
ATOM 724 C C . LEU A 1 88 ? 15.741 -6.723 -17.546 1.00 92.75 88 LEU A C 1
ATOM 726 O O . LEU A 1 88 ? 15.469 -7.518 -18.447 1.00 92.75 88 LEU A O 1
ATOM 730 N N . ASP A 1 89 ? 14.973 -6.517 -16.475 1.00 93.62 89 ASP A N 1
ATOM 731 C CA . ASP A 1 89 ? 13.699 -7.209 -16.237 1.00 93.62 89 ASP A CA 1
ATOM 732 C C . ASP A 1 89 ? 12.689 -6.830 -17.325 1.00 93.62 89 ASP A C 1
ATOM 734 O O . ASP A 1 89 ? 12.148 -7.694 -18.014 1.00 93.62 89 ASP A O 1
ATO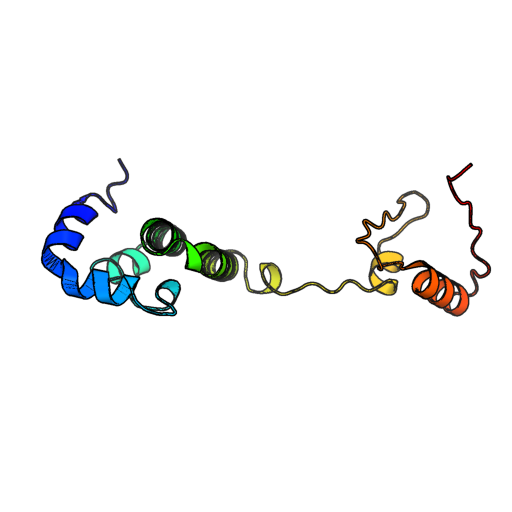M 738 N N . ILE A 1 90 ? 12.570 -5.528 -17.605 1.00 94.19 90 ILE A N 1
ATOM 739 C CA . ILE A 1 90 ? 11.718 -4.999 -18.678 1.00 94.19 90 ILE A CA 1
ATOM 740 C C . ILE A 1 90 ? 12.116 -5.584 -20.042 1.00 94.19 90 ILE A C 1
ATOM 742 O O . ILE A 1 90 ? 11.261 -5.975 -20.839 1.00 94.19 90 ILE A O 1
ATOM 746 N N . TYR A 1 91 ? 13.418 -5.680 -20.333 1.00 93.19 91 TYR A N 1
ATOM 747 C CA . TYR A 1 91 ? 13.889 -6.272 -21.586 1.00 93.19 91 TYR A CA 1
ATOM 748 C C . TYR A 1 91 ? 13.540 -7.762 -21.691 1.00 93.19 91 TYR A C 1
ATOM 750 O O . TYR A 1 91 ? 13.211 -8.223 -22.785 1.00 93.19 91 TYR A O 1
ATOM 758 N N . ALA A 1 92 ? 13.594 -8.510 -20.586 1.00 93.62 92 ALA A N 1
ATOM 759 C CA . ALA A 1 92 ? 13.246 -9.929 -20.566 1.00 93.62 92 ALA A CA 1
ATOM 760 C C . ALA A 1 92 ? 11.761 -10.179 -20.894 1.00 93.62 92 ALA A C 1
ATOM 762 O O . ALA A 1 92 ? 11.444 -11.186 -21.526 1.00 93.62 92 ALA A O 1
ATOM 763 N N . GLU A 1 93 ? 10.872 -9.252 -20.531 1.00 93.88 93 GLU A N 1
ATOM 764 C CA . GLU A 1 93 ? 9.434 -9.323 -20.835 1.00 93.88 93 GLU A CA 1
ATOM 765 C C . GLU A 1 93 ? 9.0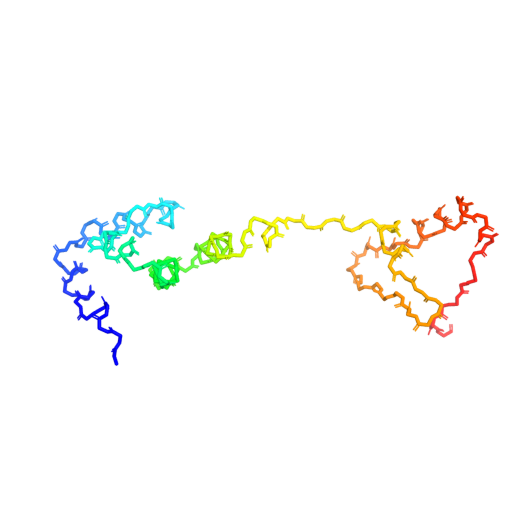53 -8.713 -22.197 1.00 93.88 93 GLU A C 1
ATOM 767 O O . GLU A 1 93 ? 7.960 -8.958 -22.727 1.00 93.88 93 GLU A O 1
ATOM 772 N N . SER A 1 94 ? 9.954 -7.926 -22.788 1.00 94.00 94 SER A N 1
ATOM 773 C CA . SER A 1 94 ? 9.747 -7.278 -24.083 1.00 94.00 94 SER A CA 1
ATOM 774 C C . SER A 1 94 ? 9.805 -8.266 -25.254 1.00 94.00 94 SER A C 1
ATOM 776 O O . SER A 1 94 ? 10.462 -9.307 -25.210 1.00 94.00 94 SER A O 1
ATOM 778 N N . ALA A 1 95 ? 9.133 -7.926 -26.356 1.00 94.50 95 ALA A N 1
ATOM 779 C CA . ALA A 1 95 ? 9.178 -8.714 -27.584 1.00 94.50 95 ALA A CA 1
ATOM 780 C C . ALA A 1 95 ? 9.128 -7.807 -28.815 1.00 94.50 95 ALA A C 1
ATOM 782 O O . ALA A 1 95 ? 8.652 -6.680 -28.749 1.00 94.50 95 ALA A O 1
ATOM 783 N N . ALA A 1 96 ? 9.523 -8.322 -29.983 1.00 92.75 96 ALA A N 1
ATOM 784 C CA . ALA A 1 96 ? 9.556 -7.539 -31.225 1.00 92.75 96 ALA A CA 1
ATOM 785 C C . ALA A 1 96 ? 8.199 -6.913 -31.622 1.00 92.75 96 ALA A C 1
ATOM 787 O O . ALA A 1 96 ? 8.166 -5.937 -32.360 1.00 92.75 96 ALA A O 1
ATOM 788 N N . ARG A 1 97 ? 7.078 -7.470 -31.137 1.00 96.38 97 ARG A N 1
ATOM 789 C CA . ARG A 1 97 ? 5.715 -6.942 -31.343 1.00 96.38 97 ARG A CA 1
ATOM 790 C C . ARG A 1 97 ? 5.073 -6.365 -30.069 1.00 96.38 97 ARG A C 1
ATOM 792 O O . ARG A 1 97 ? 3.877 -6.099 -30.068 1.00 96.38 97 ARG A O 1
ATOM 799 N N . LYS A 1 98 ? 5.841 -6.204 -28.988 1.00 95.44 98 LYS A N 1
ATOM 800 C CA . LYS A 1 98 ? 5.424 -5.587 -27.720 1.00 95.44 98 LYS A CA 1
ATOM 801 C C . LYS A 1 98 ? 6.378 -4.428 -27.402 1.00 95.44 98 LYS A C 1
ATOM 803 O O . LYS A 1 98 ? 7.440 -4.683 -26.831 1.00 95.44 98 LYS A O 1
ATOM 808 N N . PRO A 1 99 ? 6.048 -3.187 -27.806 1.00 93.44 99 PRO A N 1
ATOM 809 C CA . PRO A 1 99 ? 6.877 -2.032 -27.487 1.00 93.44 99 PRO A CA 1
ATOM 810 C C . PRO A 1 99 ? 6.855 -1.746 -25.982 1.00 93.44 99 PRO A C 1
ATOM 812 O O . PRO A 1 99 ? 5.876 -2.044 -25.298 1.00 93.44 99 PRO A O 1
ATOM 815 N N . VAL A 1 100 ? 7.932 -1.139 -25.489 1.00 94.69 100 VAL A N 1
ATOM 816 C CA . VAL A 1 100 ? 8.050 -0.667 -24.106 1.00 94.69 100 VAL A CA 1
ATOM 817 C C . VAL A 1 100 ? 7.806 0.839 -24.096 1.00 94.69 100 VAL A C 1
ATOM 819 O O . VAL A 1 100 ? 8.469 1.573 -24.827 1.00 94.69 100 VAL A O 1
ATOM 822 N N . LEU A 1 101 ? 6.856 1.292 -23.277 1.00 94.12 101 LEU A N 1
ATOM 823 C CA . LEU A 1 101 ? 6.548 2.707 -23.085 1.00 94.12 101 LEU A CA 1
ATOM 824 C C . LEU A 1 101 ? 7.070 3.164 -21.723 1.00 94.12 101 LEU A C 1
ATOM 826 O O . LEU A 1 101 ? 6.704 2.590 -20.700 1.00 94.12 101 LEU A O 1
ATOM 830 N N . TYR A 1 102 ? 7.881 4.219 -21.713 1.00 92.31 102 TYR A N 1
ATOM 831 C CA . TYR A 1 102 ? 8.352 4.853 -20.485 1.00 92.31 102 TYR A CA 1
ATOM 832 C C . TYR A 1 102 ? 7.525 6.107 -20.198 1.00 92.31 102 TYR A C 1
ATOM 834 O O . TYR A 1 102 ? 7.490 7.031 -21.010 1.00 92.31 102 TYR A O 1
ATOM 842 N N . LEU A 1 103 ? 6.862 6.136 -19.041 1.00 93.44 103 LEU A N 1
ATOM 843 C CA . LEU A 1 103 ? 6.172 7.320 -18.531 1.00 93.44 103 LEU A CA 1
ATOM 844 C C . LEU A 1 103 ? 7.127 8.058 -17.593 1.00 93.44 103 LEU A C 1
ATOM 846 O O . LEU A 1 103 ? 7.487 7.536 -16.540 1.00 93.44 103 LEU A O 1
ATOM 850 N N . LEU A 1 104 ? 7.582 9.236 -18.015 1.00 92.44 104 LEU A N 1
ATOM 851 C CA . LEU A 1 104 ? 8.670 9.958 -17.362 1.00 92.44 104 LEU A CA 1
ATOM 852 C C . LEU A 1 104 ? 8.153 11.166 -16.589 1.00 92.44 104 LEU A C 1
ATOM 854 O O . LEU A 1 104 ? 7.306 11.920 -17.067 1.00 92.44 104 LEU A O 1
ATOM 858 N N . SER A 1 105 ? 8.739 11.376 -15.417 1.00 93.44 105 SER A N 1
ATOM 859 C CA . SER A 1 105 ? 8.664 12.644 -14.698 1.00 93.44 105 SER A CA 1
ATOM 860 C C . SER A 1 105 ? 9.816 13.551 -15.131 1.00 93.44 105 SER A C 1
ATOM 862 O O . SER A 1 105 ? 10.843 13.084 -15.635 1.00 93.44 105 SER A O 1
ATOM 864 N N . ALA A 1 106 ? 9.677 14.859 -14.915 1.00 94.25 106 ALA A N 1
ATOM 865 C CA . ALA A 1 106 ? 10.737 15.814 -15.227 1.00 94.25 106 ALA A CA 1
ATOM 866 C C . ALA A 1 106 ? 12.066 15.414 -14.553 1.00 94.25 106 ALA A C 1
ATOM 868 O O . ALA A 1 106 ? 12.102 15.115 -13.361 1.00 94.25 106 ALA A O 1
ATOM 869 N N . GLY A 1 107 ? 13.153 15.397 -15.329 1.00 89.94 107 GLY A N 1
ATOM 870 C CA . GLY A 1 107 ? 14.486 15.010 -14.851 1.00 89.94 107 GLY A CA 1
ATOM 871 C C . GLY A 1 107 ? 14.766 13.502 -14.820 1.00 89.94 107 GLY A C 1
ATOM 872 O O . GLY A 1 107 ? 15.868 13.115 -14.444 1.00 89.94 107 GLY A O 1
ATOM 873 N N . THR A 1 108 ? 13.820 12.653 -15.235 1.00 90.12 108 THR A N 1
ATOM 874 C CA . THR A 1 108 ? 14.042 11.205 -15.393 1.00 90.12 108 THR A CA 1
ATOM 875 C C . THR A 1 108 ? 14.124 10.842 -16.875 1.00 90.12 108 THR A C 1
ATOM 877 O O . THR A 1 108 ? 13.206 11.146 -17.629 1.00 90.12 108 THR A O 1
ATOM 880 N N . ASP A 1 109 ? 15.220 10.210 -17.304 1.00 91.38 109 ASP A N 1
ATOM 881 C CA . ASP A 1 109 ? 15.410 9.726 -18.679 1.00 91.38 109 ASP A CA 1
ATOM 882 C C . ASP A 1 109 ? 16.180 8.384 -18.666 1.00 91.38 109 ASP A C 1
ATOM 884 O O . ASP A 1 109 ? 17.336 8.344 -18.233 1.00 91.38 109 ASP A O 1
ATOM 888 N N . PRO A 1 110 ? 15.570 7.268 -19.113 1.00 93.31 110 PRO A N 1
ATOM 889 C CA . PRO A 1 110 ? 16.187 5.945 -19.103 1.00 93.31 110 PRO A CA 1
ATOM 890 C C . PRO A 1 110 ? 17.125 5.688 -20.292 1.00 93.31 110 PRO A C 1
ATOM 892 O O . PRO A 1 110 ? 17.717 4.609 -20.367 1.00 93.31 110 PRO A O 1
ATOM 895 N N . THR A 1 111 ? 17.279 6.637 -21.223 1.00 93.06 111 THR A N 1
ATOM 896 C CA . THR A 1 111 ? 18.011 6.450 -22.488 1.00 93.06 111 THR A CA 1
ATOM 897 C C . THR A 1 111 ? 19.435 5.931 -22.282 1.00 93.06 111 THR A C 1
ATOM 899 O O . THR A 1 111 ? 19.865 5.012 -22.980 1.00 93.06 111 THR A O 1
ATOM 902 N N . SER A 1 112 ? 20.167 6.463 -21.298 1.00 93.12 112 SER A N 1
ATOM 903 C CA . SER A 1 112 ? 21.533 6.015 -20.989 1.00 93.12 112 SER A CA 1
ATOM 904 C C . SER A 1 112 ? 21.576 4.549 -20.542 1.00 93.12 112 SER A C 1
ATOM 906 O O . SER A 1 112 ? 22.397 3.775 -21.035 1.00 93.12 112 SER A O 1
ATOM 908 N N . MET A 1 113 ? 20.649 4.139 -19.673 1.00 94.19 113 MET A N 1
ATOM 909 C CA . MET A 1 113 ? 20.548 2.763 -19.177 1.00 94.19 113 MET A CA 1
ATOM 910 C C . MET A 1 113 ? 20.160 1.779 -20.291 1.00 94.19 113 MET A C 1
ATOM 912 O O . MET A 1 113 ? 20.675 0.658 -20.341 1.00 94.19 113 MET A O 1
ATOM 916 N N . ILE A 1 114 ? 19.290 2.199 -21.215 1.00 94.94 114 ILE A N 1
ATOM 917 C CA . ILE A 1 114 ? 18.910 1.411 -22.397 1.00 94.94 114 ILE A CA 1
ATOM 918 C C . ILE A 1 114 ? 20.129 1.188 -23.301 1.00 94.94 114 ILE A C 1
ATOM 920 O O . ILE A 1 114 ? 20.409 0.052 -23.694 1.00 94.94 114 ILE A O 1
ATOM 924 N N . ASP A 1 115 ? 20.897 2.242 -23.586 1.00 94.81 115 ASP A N 1
ATOM 925 C CA . ASP A 1 115 ? 22.109 2.146 -24.406 1.00 94.81 115 ASP A CA 1
ATOM 926 C C . ASP A 1 115 ? 23.173 1.247 -23.772 1.00 94.81 115 ASP A C 1
ATOM 928 O O . ASP A 1 115 ? 23.835 0.469 -24.465 1.00 94.81 115 ASP A O 1
ATOM 932 N N . GLU A 1 116 ? 23.352 1.324 -22.453 1.00 95.31 116 GLU A N 1
ATOM 933 C CA . GLU A 1 116 ? 24.260 0.440 -21.725 1.00 95.31 116 GLU A CA 1
ATOM 934 C C . GLU A 1 116 ? 23.853 -1.029 -21.845 1.00 95.31 116 GLU A C 1
ATOM 936 O O . GLU A 1 116 ? 24.707 -1.892 -22.088 1.00 95.31 116 GLU A O 1
ATOM 941 N N . LEU A 1 117 ? 22.557 -1.333 -21.722 1.00 95.19 117 LEU A N 1
ATOM 942 C CA . LEU A 1 117 ? 22.064 -2.691 -21.925 1.00 95.19 117 LEU A CA 1
ATOM 943 C C . LEU A 1 117 ? 22.274 -3.145 -23.378 1.00 95.19 117 LEU A C 1
ATOM 945 O O . LEU A 1 117 ? 22.732 -4.268 -23.609 1.00 95.19 117 LEU A O 1
ATOM 949 N N . ALA A 1 118 ? 22.010 -2.275 -24.356 1.00 95.38 118 ALA A N 1
ATOM 950 C CA . ALA A 1 118 ? 22.237 -2.561 -25.770 1.00 95.38 118 ALA A CA 1
ATOM 951 C C . ALA A 1 118 ? 23.713 -2.885 -26.057 1.00 95.38 118 ALA A C 1
ATOM 953 O O . ALA A 1 118 ? 24.002 -3.874 -26.740 1.00 95.38 118 ALA A O 1
ATOM 954 N N . LYS A 1 119 ? 24.657 -2.136 -25.464 1.00 95.62 119 LYS A N 1
ATOM 955 C CA . LYS A 1 119 ? 26.104 -2.419 -25.543 1.00 95.62 119 LYS A CA 1
ATOM 956 C C . LYS A 1 119 ? 26.435 -3.796 -24.969 1.00 95.62 119 LYS A C 1
ATOM 958 O O . LYS A 1 119 ? 27.066 -4.602 -25.653 1.00 95.62 119 LYS A O 1
ATOM 963 N N . LYS A 1 120 ? 25.951 -4.111 -23.760 1.00 95.00 120 LYS A N 1
ATOM 964 C CA . LYS A 1 120 ? 26.156 -5.425 -23.112 1.00 95.00 120 LYS A CA 1
ATOM 965 C C . LYS A 1 120 ? 25.604 -6.586 -23.948 1.00 95.00 120 LYS A C 1
ATOM 967 O O . LYS A 1 120 ? 26.146 -7.688 -23.908 1.00 95.00 120 LYS A O 1
ATOM 972 N N . ARG A 1 121 ? 24.546 -6.348 -24.730 1.00 92.75 121 ARG A N 1
ATOM 973 C CA . ARG A 1 121 ? 23.904 -7.343 -25.607 1.00 92.75 121 ARG A CA 1
ATOM 974 C C . ARG A 1 121 ? 24.410 -7.329 -27.055 1.00 92.75 121 ARG A C 1
ATOM 976 O O . ARG A 1 121 ? 23.873 -8.082 -27.862 1.00 92.75 121 ARG A O 1
ATOM 983 N N . LYS A 1 122 ? 25.428 -6.522 -27.390 1.00 92.25 122 LYS A N 1
ATOM 984 C CA . LYS A 1 122 ? 25.956 -6.344 -28.761 1.00 92.25 122 LYS A CA 1
ATOM 985 C C . LYS A 1 122 ? 24.887 -5.898 -29.778 1.00 92.25 122 LYS A C 1
ATOM 987 O O . LYS A 1 122 ? 24.954 -6.259 -30.947 1.00 92.25 122 LYS A O 1
ATOM 992 N N . LYS A 1 123 ? 23.903 -5.118 -29.322 1.00 88.81 123 LYS A N 1
ATOM 993 C CA . LYS A 1 123 ? 22.825 -4.511 -30.126 1.00 88.81 123 LYS A CA 1
ATOM 994 C C . LYS A 1 123 ? 22.958 -2.982 -30.197 1.00 88.81 123 LYS A C 1
ATOM 996 O O . LYS A 1 123 ? 21.963 -2.272 -30.229 1.00 88.81 123 LYS A O 1
ATOM 1001 N N . PHE A 1 124 ? 24.190 -2.486 -30.126 1.00 89.38 124 PHE A N 1
ATOM 1002 C CA . PHE A 1 124 ? 24.525 -1.063 -30.155 1.00 89.38 124 PHE A CA 1
ATOM 1003 C C . PHE A 1 124 ? 25.202 -0.713 -31.497 1.00 89.38 124 PHE A C 1
ATOM 1005 O O . PHE A 1 124 ? 25.986 -1.541 -31.970 1.00 89.38 124 PHE A O 1
ATOM 1012 N N . PRO A 1 125 ? 24.991 0.490 -32.072 1.00 89.31 125 PRO A N 1
ATOM 1013 C CA . PRO A 1 125 ? 24.136 1.578 -31.582 1.00 89.31 125 PRO A CA 1
ATOM 1014 C C . PRO A 1 125 ? 22.639 1.285 -31.718 1.00 89.31 125 PRO A C 1
ATOM 1016 O O . PRO A 1 125 ? 22.222 0.500 -32.562 1.00 89.31 125 PRO A O 1
ATOM 1019 N N . THR A 1 126 ? 21.849 1.902 -30.842 1.00 90.94 126 THR A N 1
ATOM 1020 C CA . 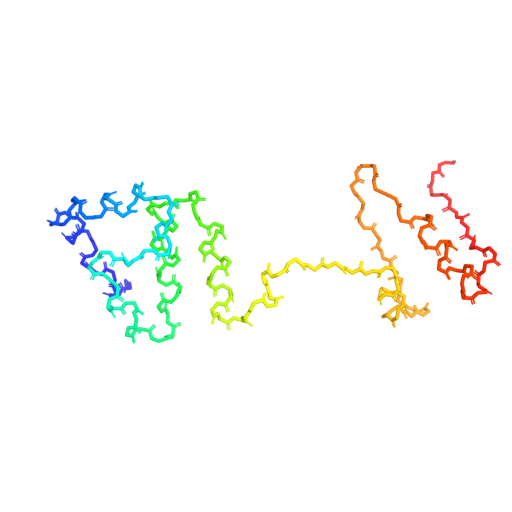THR A 1 126 ? 20.389 1.979 -30.955 1.00 90.94 126 THR A CA 1
ATOM 1021 C C . THR A 1 126 ? 20.033 3.107 -31.922 1.00 90.94 126 THR A C 1
ATOM 1023 O O . THR A 1 126 ? 20.589 4.204 -31.824 1.00 90.94 126 THR A O 1
ATOM 1026 N N . ASP A 1 127 ? 19.109 2.856 -32.848 1.00 92.75 127 ASP A N 1
ATOM 1027 C CA . ASP A 1 127 ? 18.562 3.916 -33.695 1.00 92.75 127 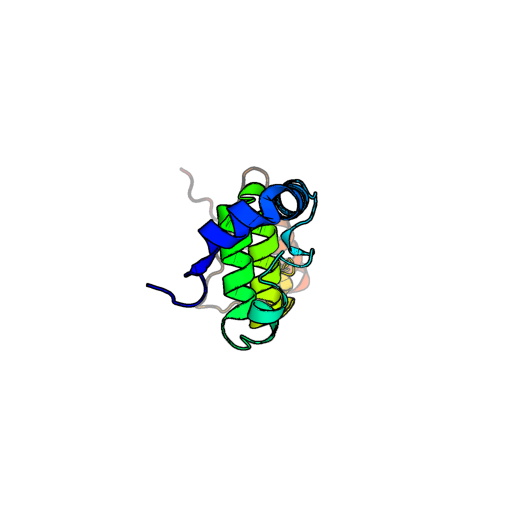ASP A CA 1
ATOM 1028 C C . ASP A 1 127 ? 17.638 4.809 -32.861 1.00 92.75 127 ASP A C 1
ATOM 1030 O O . ASP A 1 127 ? 16.792 4.321 -32.107 1.00 92.75 127 ASP A O 1
ATOM 1034 N N . LYS A 1 128 ? 17.812 6.128 -32.980 1.00 91.31 128 LYS A N 1
ATOM 1035 C CA . LYS A 1 128 ? 17.070 7.123 -32.199 1.00 91.31 128 LYS A CA 1
ATOM 1036 C C . LYS A 1 128 ? 16.449 8.143 -33.131 1.00 91.31 128 LYS A C 1
ATOM 1038 O O . LYS A 1 128 ? 17.137 8.724 -33.966 1.00 91.31 128 LYS A O 1
ATOM 1043 N N . VAL A 1 129 ? 15.159 8.383 -32.945 1.00 92.88 129 VAL A N 1
ATOM 1044 C CA . VAL A 1 129 ? 14.408 9.415 -33.655 1.00 92.88 129 VAL A CA 1
ATOM 1045 C C . VAL A 1 129 ? 13.710 10.266 -32.606 1.00 92.88 129 VAL A C 1
ATOM 1047 O O . VAL A 1 129 ? 12.979 9.740 -31.768 1.00 92.88 129 VAL A O 1
ATOM 1050 N N . SER A 1 130 ? 13.975 11.571 -32.630 1.00 91.50 130 SER A N 1
ATOM 1051 C CA . SER A 1 130 ? 13.214 12.532 -31.835 1.00 91.50 130 SER A CA 1
ATOM 1052 C C . SER A 1 130 ? 11.937 12.878 -32.590 1.00 91.50 130 SER A C 1
ATOM 1054 O O . SER A 1 130 ? 11.986 13.116 -33.792 1.00 91.50 130 SER A O 1
ATOM 1056 N N . MET A 1 131 ? 10.807 12.902 -31.887 1.00 89.69 131 MET A N 1
ATOM 1057 C CA . MET A 1 131 ? 9.501 13.250 -32.462 1.00 89.69 131 MET A CA 1
ATOM 1058 C C . MET A 1 131 ? 9.240 14.769 -32.482 1.00 89.69 131 MET A C 1
ATOM 1060 O O . MET A 1 131 ? 8.131 15.181 -32.810 1.00 89.69 131 MET A O 1
ATOM 1064 N N . GLY A 1 132 ? 10.220 15.587 -32.072 1.00 84.12 132 GLY A N 1
ATOM 1065 C CA . GLY A 1 132 ? 10.164 17.047 -32.215 1.00 84.12 132 GLY A CA 1
ATOM 1066 C C . GLY A 1 132 ? 10.244 17.491 -33.680 1.00 84.12 132 GLY A C 1
ATOM 1067 O O . GLY A 1 132 ? 10.452 16.653 -34.557 1.00 84.12 132 GLY A O 1
ATOM 1068 N N . GLU A 1 133 ? 10.059 18.792 -33.928 1.00 51.47 133 GLU A N 1
ATOM 1069 C CA . GLU A 1 133 ? 10.206 19.381 -35.274 1.00 51.47 133 GLU A CA 1
ATOM 1070 C C . GLU A 1 133 ? 11.587 19.134 -35.898 1.00 51.47 133 GLU A C 1
ATOM 1072 O O . GLU A 1 133 ? 12.604 19.221 -35.166 1.00 51.47 133 GLU A O 1
#

InterPro domains:
  IPR026983 Dynein heavy chain [PTHR46961] (5-132)
  IPR027417 P-loop containing nucleoside triphosphate hydrolase [G3DSA:3.40.50.300] (86-133)

Secondary structure (DSSP, 8-state):
--GGGTTHHHHHHHTHHHHHHHHTSSSGGGSPPTTTHHHHHH-TTTHHHHHHHHHHHH-GGGHHHHHHHHHHHHH-GGGTSPP---HHHHHHH-BTTB-------TT---HHHHHHHHHHTT--SPP------

pLDDT: mean 93.42, std 6.39, range [51.47, 98.06]

Radius of gyration: 24.66 Å; chains: 1; bounding box: 54×33×62 Å